Protein AF-A0A2S8BDA3-F1 (afdb_monomer_lite)

Structure (mmCIF, N/CA/C/O backbone):
data_AF-A0A2S8BDA3-F1
#
_entry.id   AF-A0A2S8BDA3-F1
#
loop_
_atom_site.group_PDB
_atom_site.id
_atom_site.type_symbol
_atom_site.label_atom_id
_atom_site.label_alt_id
_atom_site.label_comp_id
_atom_site.label_asym_id
_atom_site.label_entity_id
_atom_site.label_seq_id
_atom_site.pdbx_PDB_ins_code
_atom_site.Cartn_x
_atom_site.Cartn_y
_atom_site.Cartn_z
_atom_site.occupancy
_atom_site.B_iso_or_equiv
_atom_site.auth_seq_id
_atom_site.auth_comp_id
_atom_site.auth_asym_id
_atom_site.auth_atom_id
_atom_site.pdbx_PDB_model_num
ATOM 1 N N . MET A 1 1 ? -16.216 5.331 -3.697 1.00 60.62 1 MET A N 1
ATOM 2 C CA . MET A 1 1 ? -15.546 5.049 -2.410 1.00 60.62 1 MET A CA 1
ATOM 3 C C . MET A 1 1 ? -14.600 3.885 -2.632 1.00 60.62 1 MET A C 1
ATOM 5 O O . MET A 1 1 ? -14.952 3.011 -3.410 1.00 60.62 1 MET A O 1
ATOM 9 N N . ILE A 1 2 ? -13.400 3.903 -2.052 1.00 69.06 2 ILE A N 1
ATOM 10 C CA . ILE A 1 2 ? -12.473 2.766 -2.149 1.00 69.06 2 ILE A CA 1
ATOM 11 C C . ILE A 1 2 ? -12.979 1.695 -1.176 1.00 69.06 2 ILE A C 1
ATOM 13 O O . ILE A 1 2 ? -13.108 1.974 0.012 1.00 69.06 2 ILE A O 1
ATOM 17 N N . GLU A 1 3 ? -13.300 0.501 -1.671 1.00 82.12 3 GLU A N 1
ATOM 18 C CA . GLU A 1 3 ? -13.793 -0.630 -0.866 1.00 82.12 3 GLU A CA 1
ATOM 19 C C . GLU A 1 3 ? -12.632 -1.364 -0.177 1.00 82.12 3 GLU A C 1
ATOM 21 O O . GLU A 1 3 ? -12.368 -2.544 -0.417 1.00 82.12 3 GLU A O 1
ATOM 26 N N . ALA A 1 4 ? -11.873 -0.642 0.648 1.00 87.19 4 ALA A N 1
ATOM 27 C CA . ALA A 1 4 ? -10.763 -1.232 1.382 1.00 87.19 4 ALA A CA 1
ATOM 28 C C . ALA A 1 4 ? -11.283 -2.278 2.382 1.00 87.19 4 ALA A C 1
ATOM 30 O O . ALA A 1 4 ? -12.193 -2.008 3.160 1.00 87.19 4 ALA A O 1
ATOM 31 N N . LYS A 1 5 ? -10.683 -3.473 2.370 1.00 91.25 5 LYS A N 1
ATOM 32 C CA . LYS A 1 5 ? -10.976 -4.557 3.329 1.00 91.25 5 LYS A CA 1
ATOM 33 C C . LYS A 1 5 ? -9.981 -4.604 4.489 1.00 91.25 5 LYS A C 1
ATOM 35 O O . LYS A 1 5 ? -10.249 -5.216 5.520 1.00 91.25 5 LYS A O 1
ATOM 40 N N . ALA A 1 6 ? -8.817 -3.987 4.307 1.00 95.31 6 ALA A N 1
ATOM 41 C CA . ALA A 1 6 ? -7.729 -3.983 5.268 1.00 95.31 6 ALA A CA 1
ATOM 42 C C . ALA A 1 6 ? -6.995 -2.640 5.253 1.00 95.31 6 ALA A C 1
ATOM 44 O O . ALA A 1 6 ? -6.994 -1.939 4.240 1.00 95.31 6 ALA A O 1
ATOM 45 N N . ALA A 1 7 ? -6.351 -2.317 6.371 1.00 95.38 7 ALA A N 1
ATOM 46 C CA . ALA A 1 7 ? -5.468 -1.171 6.521 1.00 95.38 7 ALA A CA 1
ATOM 47 C C . ALA A 1 7 ? -4.109 -1.648 7.034 1.00 95.38 7 ALA A C 1
ATOM 49 O O . ALA A 1 7 ? -4.032 -2.265 8.096 1.00 95.38 7 ALA A O 1
ATOM 50 N N . LEU A 1 8 ? -3.049 -1.358 6.280 1.00 96.00 8 LEU A N 1
ATOM 51 C CA . LEU A 1 8 ? -1.676 -1.578 6.722 1.00 96.00 8 LEU A CA 1
ATOM 52 C C . LEU A 1 8 ? -1.191 -0.311 7.428 1.00 96.00 8 LEU A C 1
ATOM 54 O O . LEU A 1 8 ? -1.271 0.775 6.855 1.00 96.00 8 LEU A O 1
ATOM 58 N N . ILE A 1 9 ? -0.705 -0.445 8.659 1.00 97.12 9 ILE A N 1
ATOM 59 C CA . ILE A 1 9 ? -0.248 0.678 9.484 1.00 97.12 9 ILE A CA 1
ATOM 60 C C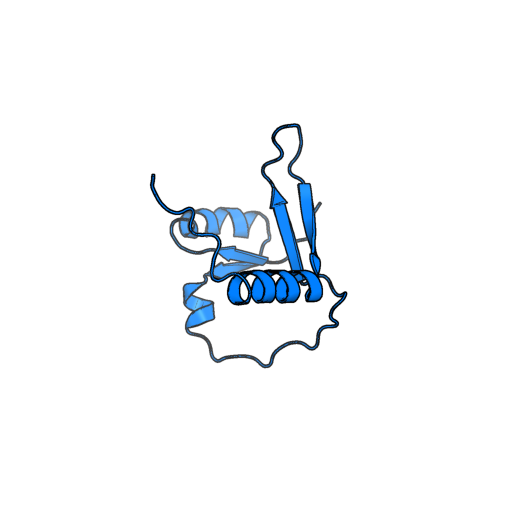 . ILE A 1 9 ? 1.108 0.378 10.130 1.00 97.12 9 ILE A C 1
ATOM 62 O O . ILE A 1 9 ? 1.446 -0.770 10.408 1.00 97.12 9 ILE A O 1
ATOM 66 N N . ALA A 1 10 ? 1.882 1.428 10.370 1.00 97.19 10 ALA A N 1
ATOM 67 C CA . ALA A 1 10 ? 3.165 1.400 11.067 1.00 97.19 10 ALA A CA 1
ATOM 68 C C . ALA A 1 10 ? 3.253 2.621 11.989 1.00 97.19 10 ALA A C 1
ATOM 70 O O . ALA A 1 10 ? 2.392 3.502 11.916 1.00 97.19 10 ALA A O 1
ATOM 71 N N . ASP A 1 11 ? 4.278 2.707 12.832 1.00 95.69 11 ASP A N 1
ATOM 72 C CA . ASP A 1 11 ? 4.482 3.882 13.679 1.00 95.69 11 ASP A CA 1
ATOM 73 C C . ASP A 1 11 ? 4.618 5.185 12.869 1.00 95.69 11 ASP A C 1
ATOM 75 O O . ASP A 1 11 ? 5.227 5.190 11.796 1.00 95.69 11 ASP A O 1
ATOM 79 N N . PRO A 1 12 ? 4.055 6.308 13.360 1.00 95.19 12 PRO A N 1
ATOM 80 C CA . PRO A 1 12 ? 3.326 6.475 14.629 1.00 95.19 12 PRO A CA 1
ATOM 81 C C . PRO A 1 12 ? 1.815 6.170 14.531 1.00 95.19 12 PRO A C 1
ATOM 83 O O . PRO A 1 12 ? 1.044 6.484 15.437 1.00 95.19 12 PRO A O 1
ATOM 86 N N . PHE A 1 13 ? 1.350 5.594 13.421 1.00 96.44 13 PHE A N 1
ATOM 87 C CA . PHE A 1 13 ? -0.071 5.383 13.131 1.00 96.44 13 PHE A CA 1
ATOM 88 C C . PHE A 1 13 ? -0.674 4.145 13.806 1.00 96.44 13 PHE A C 1
ATOM 90 O O . PHE A 1 13 ? -1.875 3.915 13.665 1.00 96.44 13 PHE A O 1
ATOM 97 N N . LEU A 1 14 ? 0.100 3.385 14.591 1.00 96.31 14 LEU A N 1
ATOM 98 C CA . LEU A 1 14 ? -0.423 2.284 15.412 1.00 96.31 14 LEU A CA 1
ATOM 99 C C . LEU A 1 14 ? -1.544 2.748 16.357 1.00 96.31 14 LEU A C 1
ATOM 101 O O . LEU A 1 14 ? -2.510 2.019 16.575 1.00 96.31 14 LEU A O 1
ATOM 105 N N . ALA A 1 15 ? -1.487 3.998 16.831 1.00 96.50 15 ALA A N 1
ATOM 106 C CA . ALA A 1 15 ? -2.529 4.599 17.666 1.00 96.50 15 ALA A CA 1
ATOM 107 C C . ALA A 1 15 ? -3.914 4.671 16.985 1.00 96.50 15 ALA A C 1
ATOM 109 O O . ALA A 1 15 ? -4.929 4.757 17.673 1.00 96.50 15 ALA A O 1
ATOM 110 N N . ALA A 1 16 ? -3.979 4.613 15.650 1.00 96.25 16 ALA A N 1
ATOM 111 C CA . ALA A 1 16 ? -5.233 4.616 14.896 1.00 96.25 16 ALA A CA 1
ATOM 112 C C . ALA A 1 16 ? -5.872 3.219 14.758 1.00 96.25 16 ALA A C 1
ATOM 114 O O . ALA A 1 16 ? -6.996 3.115 14.264 1.00 96.25 16 ALA A O 1
ATOM 115 N N . ALA A 1 17 ? -5.197 2.145 15.190 1.00 96.75 17 ALA A N 1
ATOM 116 C CA . ALA A 1 17 ? -5.686 0.773 15.045 1.00 96.75 17 ALA A CA 1
ATOM 117 C C . ALA A 1 17 ? -7.094 0.531 15.633 1.00 96.75 17 ALA A C 1
ATOM 119 O O . ALA A 1 17 ? -7.903 -0.101 14.944 1.00 96.75 17 ALA A O 1
ATOM 120 N N . PRO A 1 18 ? -7.444 1.034 16.840 1.00 97.38 18 PRO A N 1
ATOM 121 C CA . PRO A 1 18 ? -8.780 0.824 17.399 1.00 97.38 18 PRO A CA 1
ATOM 122 C C . PRO A 1 18 ? -9.871 1.441 16.519 1.00 97.38 18 PRO A C 1
ATOM 124 O O . PRO A 1 18 ? -10.819 0.754 16.150 1.00 97.38 18 PRO A O 1
ATOM 127 N N . LEU A 1 19 ? -9.676 2.690 16.080 1.00 96.50 19 LEU A N 1
ATOM 128 C CA . LEU A 1 19 ? -10.621 3.396 15.212 1.00 96.50 19 LEU A CA 1
ATOM 129 C C . LEU A 1 19 ? -10.804 2.680 13.866 1.00 96.50 19 LEU A C 1
ATOM 131 O O . LEU A 1 19 ? -11.923 2.511 13.397 1.00 96.50 19 LEU A O 1
ATOM 135 N N . LEU A 1 20 ? -9.715 2.235 13.235 1.00 95.44 20 LEU A N 1
ATOM 136 C CA . LEU A 1 20 ? -9.790 1.515 11.959 1.00 95.44 20 LEU A CA 1
ATOM 137 C C . LEU A 1 20 ? -10.529 0.174 12.100 1.00 95.44 20 LEU A C 1
ATOM 139 O O . LEU A 1 20 ? -11.279 -0.210 11.203 1.00 95.44 20 LEU A O 1
ATOM 143 N N . THR A 1 21 ? -10.360 -0.503 13.237 1.00 95.94 21 THR A N 1
ATOM 144 C CA . THR A 1 21 ? -11.079 -1.746 13.550 1.00 95.94 21 THR A CA 1
ATOM 145 C C . THR A 1 21 ? -12.572 -1.489 13.762 1.00 95.94 21 THR A C 1
ATOM 147 O O . THR A 1 21 ? -13.396 -2.224 13.224 1.00 95.94 21 THR A O 1
ATOM 150 N N . GLU A 1 22 ? -12.941 -0.421 14.479 1.00 96.75 22 GLU A N 1
ATOM 151 C CA . GLU A 1 22 ? -14.340 0.008 14.653 1.00 96.75 22 GLU A CA 1
ATOM 152 C C . GLU A 1 22 ? -15.014 0.371 13.322 1.00 96.75 22 GLU A C 1
ATOM 154 O O . GLU A 1 22 ? -16.198 0.100 13.128 1.00 96.75 22 GLU A O 1
ATOM 159 N N . LEU A 1 23 ? -14.248 0.912 12.369 1.00 93.81 23 LEU A N 1
ATOM 160 C CA . LEU A 1 23 ? -14.693 1.163 10.995 1.00 93.81 23 LEU A CA 1
ATOM 161 C C . LEU A 1 23 ? -14.817 -0.118 10.142 1.00 93.81 23 LEU A C 1
ATOM 163 O O . LEU A 1 23 ? -15.159 -0.035 8.963 1.00 93.81 23 LEU A O 1
ATOM 167 N N . GLY A 1 24 ? -14.553 -1.296 10.715 1.00 94.56 24 GLY A N 1
ATOM 168 C CA . GLY A 1 24 ? -14.711 -2.599 10.067 1.00 94.56 24 GLY A CA 1
ATOM 169 C C . GLY A 1 24 ? -13.534 -3.028 9.188 1.00 94.56 24 GLY A C 1
ATOM 170 O O . GLY A 1 24 ? -13.661 -3.989 8.429 1.00 94.56 24 GLY A O 1
ATOM 171 N N . LEU A 1 25 ? -12.390 -2.341 9.264 1.00 95.94 25 LEU A N 1
ATOM 172 C CA . LEU A 1 25 ? -11.193 -2.706 8.507 1.00 95.94 25 LEU A CA 1
ATOM 173 C C . LEU A 1 25 ? -10.383 -3.765 9.253 1.00 95.94 25 LEU A C 1
ATOM 175 O O . LEU A 1 25 ? -10.163 -3.675 10.460 1.00 95.94 25 LEU A O 1
ATOM 179 N N . ARG A 1 26 ? -9.832 -4.731 8.513 1.00 97.25 26 ARG A N 1
ATOM 180 C CA . ARG A 1 26 ? -8.778 -5.599 9.045 1.00 97.25 26 ARG A CA 1
ATOM 181 C C . ARG A 1 26 ? -7.484 -4.799 9.191 1.00 97.25 26 ARG A C 1
ATOM 183 O O . ARG A 1 26 ? -6.844 -4.476 8.192 1.00 97.25 26 ARG A O 1
ATOM 190 N N . VAL A 1 27 ? -7.080 -4.499 10.418 1.00 97.25 27 VAL A N 1
ATOM 191 C CA . VAL A 1 27 ? -5.836 -3.766 10.682 1.00 97.25 27 VAL A CA 1
ATOM 192 C C . VAL A 1 27 ? -4.641 -4.720 10.690 1.00 97.25 27 VAL A C 1
ATOM 194 O O . VAL A 1 27 ? -4.667 -5.756 11.352 1.00 97.25 27 VAL A O 1
ATOM 197 N N . LEU A 1 28 ? -3.596 -4.374 9.940 1.00 96.94 28 LEU A N 1
ATOM 198 C CA . LEU A 1 28 ? -2.356 -5.136 9.816 1.00 96.94 28 LEU A CA 1
ATOM 199 C C . LEU A 1 28 ? -1.173 -4.230 10.167 1.00 96.94 28 LEU A C 1
ATOM 201 O O . LEU A 1 28 ? -0.932 -3.232 9.489 1.00 96.94 28 LEU A O 1
ATOM 205 N N . ALA A 1 29 ? -0.429 -4.575 11.216 1.00 96.12 29 ALA A N 1
ATOM 206 C CA . ALA A 1 29 ? 0.801 -3.867 11.549 1.00 96.12 29 ALA A CA 1
ATOM 207 C C . ALA A 1 29 ? 1.932 -4.327 10.619 1.00 96.12 29 ALA A C 1
ATOM 209 O O . ALA A 1 29 ? 2.157 -5.530 10.465 1.00 96.12 29 ALA A O 1
ATOM 210 N N . VAL A 1 30 ? 2.646 -3.380 10.009 1.00 96.38 30 VAL A N 1
ATOM 211 C CA . VAL A 1 30 ? 3.739 -3.675 9.065 1.00 96.38 30 VAL A CA 1
ATOM 212 C C . VAL A 1 30 ? 4.830 -4.524 9.721 1.00 96.38 30 VAL A C 1
ATOM 214 O O . VAL A 1 30 ? 5.322 -5.459 9.099 1.00 96.38 30 VAL A O 1
ATOM 217 N N . GLU A 1 31 ? 5.150 -4.270 10.990 1.00 94.94 31 GLU A N 1
ATOM 218 C CA . GLU A 1 31 ? 6.134 -5.054 11.750 1.00 94.94 31 GLU A CA 1
ATOM 219 C C . GLU A 1 31 ? 5.793 -6.553 11.818 1.00 94.94 31 GLU A C 1
ATOM 221 O O . GLU A 1 31 ? 6.679 -7.394 11.686 1.00 94.94 31 GLU A O 1
ATOM 226 N N . HIS A 1 32 ? 4.507 -6.899 11.946 1.00 94.12 32 HIS A N 1
ATOM 227 C CA . HIS A 1 32 ? 4.053 -8.289 11.974 1.00 94.12 32 HIS A CA 1
ATOM 228 C C . HIS A 1 32 ? 4.085 -8.936 10.588 1.00 94.12 32 HIS A C 1
ATOM 230 O O . HIS A 1 32 ? 4.286 -10.139 10.479 1.00 94.12 32 HIS A O 1
ATOM 236 N N . LEU A 1 33 ? 3.885 -8.155 9.522 1.00 93.56 33 LEU A N 1
ATOM 237 C CA . LEU A 1 33 ? 3.989 -8.664 8.152 1.00 93.56 33 LEU A CA 1
ATOM 238 C C . LEU A 1 33 ? 5.444 -8.946 7.771 1.00 93.56 33 LEU A C 1
ATOM 240 O O . LEU A 1 33 ? 5.713 -9.920 7.080 1.00 93.56 33 LEU A O 1
ATOM 244 N N . LEU A 1 34 ? 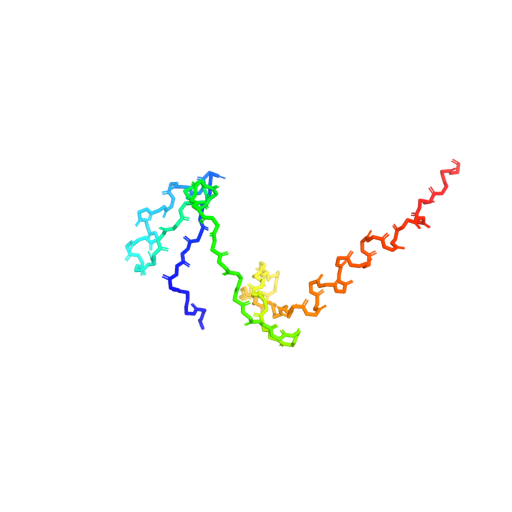6.375 -8.113 8.237 1.00 93.81 34 LEU A N 1
ATOM 245 C CA . LEU A 1 34 ? 7.805 -8.274 7.969 1.00 93.81 34 LEU A CA 1
ATOM 246 C C . LEU A 1 34 ? 8.440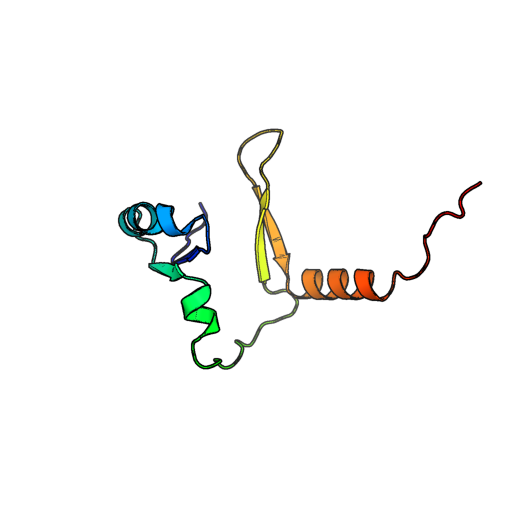 -9.439 8.742 1.00 93.81 34 LEU A C 1
ATOM 248 O O . LEU A 1 34 ? 9.479 -9.937 8.320 1.00 93.81 34 LEU A O 1
ATOM 252 N N . SER A 1 35 ? 7.849 -9.853 9.866 1.00 95.50 35 SER A N 1
ATOM 253 C CA . SER A 1 35 ? 8.315 -10.998 10.659 1.00 95.50 35 SER A CA 1
ATOM 254 C C . SER A 1 35 ? 7.649 -12.325 10.290 1.00 95.50 35 SER A C 1
ATOM 256 O O . SER A 1 35 ? 8.053 -13.367 10.806 1.00 95.50 35 SER A O 1
ATOM 258 N N . ALA A 1 36 ? 6.640 -12.300 9.417 1.00 94.00 36 ALA A N 1
ATOM 259 C CA . ALA A 1 36 ? 5.979 -13.496 8.921 1.00 94.00 36 ALA A CA 1
ATOM 260 C C . ALA A 1 36 ? 6.818 -14.203 7.846 1.00 94.00 36 ALA A C 1
ATOM 262 O O . ALA A 1 36 ? 7.647 -13.588 7.171 1.00 94.00 36 ALA A O 1
ATOM 263 N N . ASP A 1 37 ? 6.558 -15.497 7.656 1.00 95.81 37 ASP A N 1
ATOM 264 C CA . ASP A 1 37 ? 7.147 -16.244 6.549 1.00 95.81 37 ASP A CA 1
ATOM 265 C C . ASP A 1 37 ? 6.705 -15.642 5.199 1.00 95.81 37 ASP A C 1
ATOM 267 O O . ASP A 1 37 ? 5.521 -15.318 5.028 1.00 95.81 37 ASP A O 1
ATOM 271 N N . PRO A 1 38 ? 7.622 -15.488 4.224 1.00 91.88 38 PRO A N 1
ATOM 272 C CA . PRO A 1 38 ? 7.272 -15.014 2.893 1.00 91.88 38 PRO A CA 1
ATOM 273 C C . PRO A 1 38 ? 6.207 -15.892 2.231 1.00 91.88 38 PRO A C 1
ATOM 275 O O . PRO A 1 38 ? 6.237 -17.117 2.331 1.00 91.88 38 PRO A O 1
ATOM 278 N N . THR A 1 39 ? 5.291 -15.254 1.505 1.00 92.50 39 THR A N 1
ATOM 279 C CA . THR A 1 39 ? 4.302 -15.939 0.663 1.00 92.50 39 THR A CA 1
ATOM 280 C C . THR A 1 39 ? 4.738 -15.918 -0.795 1.00 92.50 39 THR A C 1
ATOM 282 O O . THR A 1 39 ? 5.482 -15.028 -1.213 1.00 92.50 39 THR A O 1
ATOM 285 N N . ASP A 1 40 ? 4.217 -16.857 -1.582 1.00 94.69 40 ASP A N 1
ATOM 286 C CA . ASP A 1 40 ? 4.383 -16.816 -3.030 1.00 94.69 40 ASP A CA 1
ATOM 287 C C . ASP A 1 40 ? 3.746 -15.542 -3.611 1.00 94.69 40 ASP A C 1
ATOM 289 O O . ASP A 1 40 ? 2.661 -15.134 -3.170 1.00 94.69 40 ASP A O 1
ATOM 293 N N . PRO A 1 41 ? 4.404 -14.892 -4.588 1.00 90.94 41 PRO A N 1
ATOM 294 C CA . PRO A 1 41 ? 3.846 -13.733 -5.262 1.00 90.94 41 PRO A CA 1
ATOM 295 C C . PRO A 1 41 ? 2.580 -14.118 -6.030 1.00 90.94 41 PRO A C 1
ATOM 297 O O . PRO A 1 41 ? 2.472 -15.202 -6.602 1.00 90.94 41 PRO A O 1
ATOM 300 N N . VAL A 1 42 ? 1.623 -13.194 -6.068 1.00 92.06 42 VAL A N 1
ATOM 301 C CA . VAL A 1 42 ? 0.421 -13.344 -6.891 1.00 92.06 42 VAL A CA 1
ATOM 302 C C . VAL A 1 42 ? 0.774 -13.012 -8.339 1.00 92.06 42 VAL A C 1
ATOM 304 O O . VAL A 1 42 ? 1.424 -11.998 -8.599 1.00 92.06 42 VAL A O 1
ATOM 307 N N . ASP A 1 43 ? 0.338 -13.857 -9.271 1.00 94.75 43 ASP A N 1
ATOM 308 C CA . ASP A 1 43 ? 0.499 -13.603 -10.703 1.00 94.75 43 ASP A CA 1
ATOM 309 C C . ASP A 1 43 ? -0.307 -12.363 -11.123 1.00 94.75 43 ASP A C 1
ATOM 311 O O . ASP A 1 43 ? -1.483 -12.229 -10.773 1.00 94.75 43 ASP A O 1
ATOM 315 N N . THR A 1 44 ? 0.341 -11.436 -11.829 1.00 95.44 44 THR A N 1
ATOM 316 C CA . THR A 1 44 ? -0.228 -10.137 -12.225 1.00 95.44 44 THR A CA 1
ATOM 317 C C . THR A 1 44 ? 0.241 -9.758 -13.624 1.00 95.44 44 THR A C 1
ATOM 319 O O . THR A 1 44 ? 1.402 -9.949 -13.984 1.00 95.44 44 THR A O 1
ATOM 322 N N . GLY A 1 45 ? -0.665 -9.202 -14.426 1.00 97.44 45 GLY A N 1
ATOM 323 C CA . GLY A 1 45 ? -0.354 -8.633 -15.730 1.00 97.44 45 GLY A CA 1
ATOM 324 C C . GLY A 1 45 ? 0.233 -7.225 -15.623 1.00 97.44 45 GLY A C 1
ATOM 325 O O . GLY A 1 45 ? -0.043 -6.470 -14.694 1.00 97.44 45 GLY A O 1
ATOM 326 N N . GLU A 1 46 ? 1.009 -6.814 -16.625 1.00 97.50 46 GLU A N 1
ATOM 327 C CA . GLU A 1 46 ? 1.626 -5.479 -16.648 1.00 97.50 46 GLU A CA 1
ATOM 328 C C . GLU A 1 46 ? 0.614 -4.320 -16.618 1.00 97.50 46 GLU A C 1
ATOM 330 O O . GLU A 1 46 ? 0.890 -3.253 -16.065 1.00 97.50 46 GLU A O 1
ATOM 335 N N . ASP A 1 47 ? -0.550 -4.521 -17.233 1.00 97.88 47 ASP A N 1
ATOM 336 C CA . ASP A 1 47 ? -1.627 -3.532 -17.308 1.00 97.88 47 ASP A CA 1
ATOM 337 C C . ASP A 1 47 ? -2.617 -3.637 -16.138 1.00 97.88 47 ASP A C 1
ATOM 339 O O . ASP A 1 47 ? -3.521 -2.803 -16.018 1.00 97.88 47 ASP A O 1
ATOM 343 N N . ASP A 1 48 ? -2.417 -4.607 -15.240 1.00 97.38 48 ASP A N 1
ATOM 344 C CA . ASP A 1 48 ? -3.194 -4.704 -14.013 1.00 97.38 48 ASP A CA 1
ATOM 345 C C . ASP A 1 48 ? -2.853 -3.547 -13.072 1.00 97.38 48 ASP A C 1
ATOM 347 O O . ASP A 1 48 ? -1.747 -2.992 -13.046 1.00 97.38 48 ASP A O 1
ATOM 351 N N . LEU A 1 49 ? -3.847 -3.161 -12.278 1.00 95.44 49 LEU A N 1
ATOM 352 C CA . LEU A 1 49 ? -3.713 -2.102 -11.292 1.00 95.44 49 LEU A CA 1
ATOM 353 C C . LEU A 1 49 ? -2.814 -2.569 -10.141 1.00 95.44 49 LEU A C 1
ATOM 355 O O . LEU A 1 49 ? -3.217 -3.424 -9.359 1.00 95.44 49 LEU A O 1
ATOM 359 N N . ALA A 1 50 ? -1.648 -1.940 -9.993 1.00 95.81 50 ALA A N 1
ATOM 360 C CA . ALA A 1 50 ? -0.740 -2.201 -8.880 1.00 95.81 50 ALA A CA 1
ATOM 361 C C . ALA A 1 50 ? -1.139 -1.399 -7.635 1.00 95.81 50 ALA A C 1
ATOM 363 O O . ALA A 1 50 ? -1.124 -1.910 -6.517 1.00 95.81 50 ALA A O 1
ATOM 364 N N . LEU A 1 51 ? -1.491 -0.119 -7.816 1.00 94.12 51 LEU A N 1
ATOM 365 C CA . LEU A 1 51 ? -1.813 0.775 -6.706 1.00 94.12 51 LEU A CA 1
ATOM 366 C C . LEU A 1 51 ? -2.759 1.920 -7.090 1.00 94.12 51 LEU A C 1
ATOM 368 O O . LEU A 1 51 ? -2.791 2.410 -8.221 1.00 94.12 51 LEU A O 1
ATOM 372 N N . LEU A 1 52 ? -3.530 2.359 -6.093 1.00 93.62 52 LEU A N 1
ATOM 373 C CA . LEU A 1 52 ? -4.347 3.570 -6.125 1.00 93.62 52 LEU A CA 1
ATOM 374 C C . LEU A 1 52 ? -3.726 4.607 -5.194 1.00 93.62 52 LEU A C 1
ATOM 376 O O . LEU A 1 52 ? -3.989 4.609 -3.992 1.00 93.62 52 LEU A O 1
ATOM 380 N N . GLN A 1 53 ? -2.901 5.495 -5.740 1.00 92.69 53 GLN A N 1
ATOM 381 C CA . GLN A 1 53 ? -2.224 6.501 -4.931 1.00 92.69 53 GLN A CA 1
ATOM 382 C C . GLN A 1 53 ? -3.152 7.683 -4.661 1.00 92.69 53 GLN A C 1
ATOM 384 O O . GLN A 1 53 ? -3.557 8.399 -5.580 1.00 92.69 53 GLN A O 1
ATOM 389 N N . LEU A 1 54 ? -3.490 7.897 -3.392 1.00 89.75 54 LEU A N 1
ATOM 390 C CA . LEU A 1 54 ? -4.268 9.058 -2.984 1.00 89.75 54 LEU A CA 1
ATOM 391 C C . LEU A 1 54 ? -3.415 10.322 -3.051 1.00 89.75 54 LEU A C 1
ATOM 393 O O . LEU A 1 54 ? -2.265 10.355 -2.620 1.00 89.75 54 LEU A O 1
ATOM 397 N N . THR A 1 55 ? -4.016 11.383 -3.571 1.00 88.31 55 THR A N 1
ATOM 398 C CA . THR A 1 55 ? -3.442 12.728 -3.587 1.00 88.31 55 THR A CA 1
ATOM 399 C C . THR A 1 55 ? -4.296 13.641 -2.720 1.00 88.31 55 THR A C 1
ATOM 401 O O . THR A 1 55 ? -5.520 13.499 -2.694 1.00 88.31 55 THR A O 1
ATOM 404 N N . SER A 1 56 ? -3.660 14.581 -2.014 1.00 82.06 56 SER A N 1
ATOM 405 C CA . SER A 1 56 ? -4.352 15.519 -1.117 1.00 82.06 56 SER A CA 1
ATOM 406 C C . SER A 1 56 ? -5.398 16.371 -1.837 1.00 82.06 56 SER A C 1
ATOM 408 O O . SER A 1 56 ? -6.364 16.785 -1.212 1.00 82.06 56 SER A O 1
ATOM 410 N N . GLY A 1 57 ? -5.231 16.582 -3.149 1.00 68.25 57 GLY A N 1
ATOM 411 C CA . GLY A 1 57 ? -6.171 17.323 -3.983 1.00 68.25 57 GLY A CA 1
ATOM 412 C C . GLY A 1 57 ? -6.258 18.790 -3.564 1.00 68.25 57 GLY A C 1
ATOM 413 O O . GLY A 1 57 ? -7.185 19.187 -2.875 1.00 68.25 57 GLY A O 1
ATOM 414 N N . SER A 1 58 ? -5.336 19.638 -4.029 1.00 70.94 58 SER A N 1
ATOM 415 C CA . SER A 1 58 ? -5.325 21.075 -3.689 1.00 70.94 58 SER A CA 1
ATOM 416 C C . SER A 1 58 ? -6.568 21.858 -4.148 1.00 70.94 58 SER A C 1
ATOM 418 O O . SER A 1 58 ? -6.752 23.004 -3.750 1.00 70.94 58 SER A O 1
ATOM 420 N N . THR A 1 59 ? -7.422 21.259 -4.984 1.00 73.75 59 THR A N 1
ATOM 421 C CA . THR A 1 59 ? -8.586 21.894 -5.624 1.00 73.75 59 THR A CA 1
ATOM 422 C C . THR A 1 59 ? -9.918 21.192 -5.333 1.00 73.75 59 THR A C 1
ATOM 424 O O . THR A 1 59 ? -10.919 21.500 -5.978 1.00 73.75 59 THR A O 1
ATOM 427 N N . GLY A 1 60 ? -9.973 20.244 -4.388 1.00 75.62 60 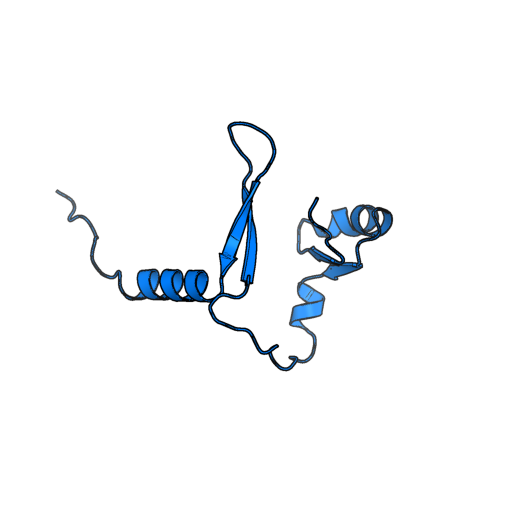GLY A N 1
ATOM 428 C CA . GLY A 1 60 ? -11.221 19.551 -4.056 1.00 75.62 60 GLY A CA 1
ATOM 429 C C . GLY A 1 60 ? -11.026 18.239 -3.301 1.00 75.62 60 GLY A C 1
ATOM 430 O O . GLY A 1 60 ? -10.071 18.077 -2.553 1.00 75.62 60 GLY A O 1
ATOM 431 N N . ALA A 1 61 ? -11.946 17.291 -3.490 1.00 78.25 61 ALA A N 1
ATOM 432 C CA . ALA A 1 61 ? -11.867 15.988 -2.835 1.00 78.25 61 ALA A CA 1
ATOM 433 C C . ALA A 1 61 ? -10.595 15.210 -3.249 1.00 78.25 61 ALA A C 1
ATOM 435 O O . ALA A 1 61 ? -10.202 15.283 -4.423 1.00 78.25 61 ALA A O 1
ATOM 436 N N . PRO A 1 62 ? -9.988 14.427 -2.332 1.00 82.06 62 PRO A N 1
ATOM 437 C CA . PRO A 1 62 ? -8.863 13.553 -2.645 1.00 82.06 62 PRO A CA 1
ATOM 438 C C . PRO A 1 62 ? -9.147 12.657 -3.851 1.00 82.06 62 PRO A C 1
ATOM 440 O O . PRO A 1 62 ? -10.228 12.075 -3.975 1.00 82.06 62 PRO A O 1
ATOM 443 N N . LYS A 1 63 ? -8.162 12.528 -4.743 1.00 86.56 63 LYS A N 1
ATOM 444 C CA . LYS A 1 63 ? -8.260 11.693 -5.949 1.00 86.56 63 LYS A CA 1
ATOM 445 C C . LYS A 1 63 ? -7.300 10.519 -5.852 1.00 86.56 63 LYS A C 1
ATOM 447 O O . LYS A 1 63 ? -6.155 10.697 -5.437 1.00 86.56 63 LYS A O 1
ATOM 452 N N . ALA A 1 64 ? -7.766 9.349 -6.282 1.00 89.88 64 ALA A N 1
ATOM 453 C CA . ALA A 1 64 ? -6.953 8.150 -6.420 1.00 89.88 64 ALA A CA 1
ATOM 454 C C . ALA A 1 64 ? -6.379 8.064 -7.840 1.00 89.88 64 ALA A C 1
ATOM 456 O O . ALA A 1 64 ? -7.125 7.910 -8.809 1.00 89.88 64 ALA A O 1
ATOM 457 N N . VA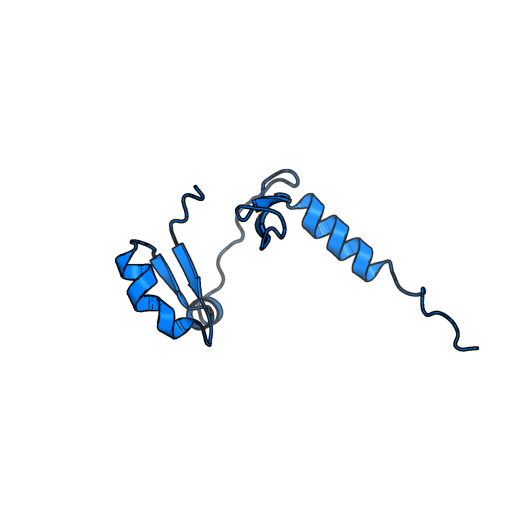L A 1 65 ? -5.059 8.168 -7.961 1.00 93.31 65 VAL A N 1
ATOM 458 C CA . VAL A 1 65 ? -4.335 7.958 -9.217 1.00 93.31 65 VAL A CA 1
ATOM 459 C C . VAL A 1 65 ? -4.159 6.457 -9.425 1.00 93.31 65 VAL A C 1
ATOM 461 O O . VAL A 1 65 ? -3.652 5.768 -8.543 1.00 93.31 65 VAL A O 1
ATOM 464 N N . ARG A 1 66 ? -4.588 5.951 -10.585 1.00 95.25 66 ARG A N 1
ATOM 465 C CA . ARG A 1 66 ? -4.376 4.556 -10.989 1.00 95.25 66 ARG A CA 1
ATOM 466 C C . ARG A 1 66 ? -2.961 4.391 -11.513 1.00 95.25 66 ARG A C 1
ATOM 468 O O . ARG A 1 66 ? -2.578 5.111 -12.430 1.00 95.25 66 ARG A O 1
ATOM 475 N N . ILE A 1 67 ? -2.222 3.453 -10.941 1.00 97.19 67 ILE A N 1
ATOM 476 C CA . ILE A 1 67 ? -0.850 3.139 -11.330 1.00 97.19 67 ILE A CA 1
ATOM 477 C C . ILE A 1 67 ? -0.786 1.630 -11.565 1.00 97.19 67 ILE A C 1
ATOM 479 O O . ILE A 1 67 ? -1.110 0.845 -10.671 1.00 97.19 67 ILE A O 1
ATOM 483 N N . THR A 1 68 ? -0.428 1.231 -12.785 1.00 98.12 68 THR A N 1
ATOM 484 C CA . THR A 1 68 ? -0.289 -0.181 -13.173 1.00 98.12 68 THR A CA 1
ATOM 485 C C . THR A 1 68 ? 1.100 -0.722 -12.850 1.00 98.12 68 THR A C 1
ATOM 487 O O . THR A 1 68 ? 2.024 0.049 -12.572 1.00 98.12 68 THR A O 1
ATOM 490 N N . HIS A 1 69 ? 1.279 -2.042 -12.932 1.00 97.25 69 HIS A N 1
ATOM 491 C CA . HIS A 1 69 ? 2.600 -2.666 -12.797 1.00 97.25 69 HIS A CA 1
ATOM 492 C C . HIS A 1 69 ? 3.602 -2.105 -13.821 1.00 97.25 69 HIS A C 1
ATOM 494 O O . HIS A 1 69 ? 4.715 -1.731 -13.445 1.00 97.25 69 HIS A O 1
ATOM 500 N N . ARG A 1 70 ? 3.186 -1.916 -15.084 1.00 97.75 70 ARG A N 1
ATOM 501 C CA . ARG A 1 70 ? 4.005 -1.279 -16.130 1.00 97.75 70 ARG A CA 1
ATOM 502 C C . ARG A 1 70 ? 4.463 0.121 -15.735 1.00 97.75 70 ARG A C 1
ATOM 504 O O . ARG A 1 70 ? 5.610 0.480 -15.984 1.00 97.75 70 ARG A O 1
ATOM 511 N N . ASN A 1 71 ? 3.589 0.924 -15.119 1.00 97.81 71 ASN A N 1
ATOM 512 C CA . ASN A 1 71 ? 3.961 2.269 -14.676 1.00 97.81 71 ASN A CA 1
ATOM 513 C C . ASN A 1 71 ? 5.048 2.233 -13.594 1.00 97.81 71 ASN A C 1
ATOM 515 O O . ASN A 1 71 ? 5.966 3.050 -13.637 1.00 97.81 71 ASN A O 1
ATOM 519 N N . VAL A 1 72 ? 4.955 1.295 -12.644 1.00 96.12 72 VAL A N 1
ATOM 520 C CA . VAL A 1 72 ? 5.953 1.133 -11.576 1.00 96.12 72 VAL A CA 1
ATOM 521 C C . VAL A 1 72 ? 7.313 0.757 -12.161 1.00 96.12 72 VAL A C 1
ATOM 523 O O . VAL A 1 72 ? 8.309 1.400 -11.827 1.00 96.12 72 VAL A O 1
ATOM 526 N N . VAL A 1 73 ? 7.349 -0.229 -13.062 1.00 95.38 73 VAL A N 1
ATOM 527 C CA . VAL A 1 73 ? 8.588 -0.682 -13.713 1.00 95.38 73 VAL A CA 1
ATOM 528 C C . VAL A 1 73 ? 9.215 0.443 -14.534 1.00 95.38 73 VAL A C 1
ATOM 530 O O . VAL A 1 73 ? 10.375 0.775 -14.305 1.00 95.38 73 VAL A O 1
ATOM 533 N N . ALA A 1 74 ? 8.441 1.109 -15.396 1.00 96.12 74 ALA A N 1
ATOM 534 C CA . ALA A 1 74 ? 8.942 2.214 -16.215 1.00 96.12 74 ALA A CA 1
ATOM 535 C C . ALA A 1 74 ? 9.517 3.366 -15.366 1.00 96.12 74 ALA A C 1
ATOM 537 O O . ALA A 1 74 ? 10.540 3.956 -15.715 1.00 96.12 74 ALA A O 1
ATOM 538 N N . ASN A 1 75 ? 8.888 3.681 -14.226 1.00 94.56 75 ASN A N 1
ATOM 539 C CA . ASN A 1 75 ? 9.403 4.688 -13.299 1.00 94.56 75 ASN A CA 1
ATOM 540 C C . ASN A 1 75 ? 10.712 4.244 -12.624 1.00 94.56 75 ASN A C 1
ATOM 542 O O . ASN A 1 75 ? 11.639 5.044 -12.512 1.00 94.56 75 ASN A O 1
ATOM 546 N N . ALA A 1 76 ? 10.806 2.984 -12.190 1.00 93.44 76 ALA A N 1
ATOM 547 C CA . ALA A 1 76 ? 12.030 2.446 -11.601 1.00 93.44 76 ALA A CA 1
ATOM 548 C C . ALA A 1 76 ? 13.187 2.445 -12.614 1.00 93.44 76 ALA A C 1
ATOM 550 O O . ALA A 1 76 ? 14.283 2.900 -12.296 1.00 93.44 76 ALA A O 1
ATOM 551 N N . GLU A 1 77 ? 12.936 2.018 -13.853 1.00 94.88 77 GLU A N 1
ATOM 552 C CA . GLU A 1 77 ? 13.918 2.061 -14.942 1.00 94.88 77 GLU A CA 1
ATOM 553 C C . GLU A 1 77 ? 14.425 3.483 -15.194 1.00 94.88 77 GLU A C 1
ATOM 555 O O . GLU A 1 77 ? 15.634 3.699 -15.260 1.00 94.88 77 GLU A O 1
ATOM 560 N N . ALA A 1 78 ? 13.528 4.472 -15.253 1.00 93.06 78 ALA A N 1
ATOM 561 C CA . ALA A 1 78 ? 13.912 5.870 -15.430 1.00 93.06 78 ALA A CA 1
ATOM 562 C C . ALA A 1 78 ? 14.833 6.381 -14.304 1.00 93.06 78 ALA A C 1
ATOM 564 O O . ALA A 1 78 ? 15.745 7.161 -14.572 1.00 93.06 78 ALA A O 1
ATOM 565 N N . MET A 1 79 ? 14.643 5.919 -13.062 1.00 89.81 79 MET A N 1
ATOM 566 C CA . MET A 1 79 ? 15.517 6.263 -11.931 1.00 89.81 79 MET A CA 1
ATOM 567 C C . MET A 1 79 ? 16.917 5.642 -12.050 1.00 89.81 79 MET A C 1
ATOM 569 O O . MET A 1 79 ? 17.890 6.268 -11.634 1.00 89.81 79 MET A O 1
ATOM 573 N N . PHE A 1 80 ? 17.043 4.446 -12.632 1.00 83.94 80 PHE A N 1
ATOM 574 C CA . PHE A 1 80 ? 18.341 3.796 -12.858 1.00 83.94 80 PHE A CA 1
ATOM 575 C C . PHE A 1 80 ? 19.068 4.320 -14.104 1.00 83.94 80 PHE A C 1
ATOM 577 O O . PHE A 1 80 ? 20.294 4.408 -14.112 1.00 83.94 80 PHE A O 1
ATOM 584 N N . VAL A 1 81 ? 18.321 4.681 -15.152 1.00 74.25 81 VAL A N 1
ATOM 585 C CA . VAL A 1 81 ? 18.851 5.177 -16.436 1.00 74.25 81 VAL A CA 1
ATOM 586 C C . VAL A 1 81 ? 19.177 6.673 -16.394 1.00 74.25 81 VAL A C 1
ATOM 588 O O . VAL A 1 81 ? 19.840 7.176 -17.297 1.00 74.25 81 VAL A O 1
ATOM 591 N N . ALA A 1 82 ? 18.809 7.384 -15.326 1.00 60.22 82 ALA A N 1
ATOM 592 C CA . ALA A 1 82 ? 19.190 8.776 -15.113 1.00 60.22 82 ALA A CA 1
ATOM 593 C C . ALA A 1 82 ? 20.437 8.969 -14.211 1.00 60.22 82 ALA A C 1
ATOM 595 O O . ALA A 1 82 ? 20.334 9.638 -13.180 1.00 60.22 82 ALA A O 1
ATOM 596 N N . PRO A 1 83 ? 21.654 8.502 -14.561 1.00 51.91 83 PRO A N 1
ATOM 597 C CA . PRO A 1 83 ? 22.860 9.204 -14.160 1.00 51.91 83 PRO A CA 1
ATOM 598 C C . PRO A 1 83 ? 23.150 10.332 -15.172 1.00 51.91 83 PRO A C 1
ATOM 600 O O . PRO A 1 83 ? 23.155 10.105 -16.377 1.00 51.91 83 PRO A O 1
ATOM 603 N N . ALA A 1 84 ? 23.458 11.531 -14.660 1.00 57.81 84 ALA A N 1
ATOM 604 C CA . ALA A 1 84 ? 24.011 12.700 -15.373 1.00 57.81 84 ALA A CA 1
ATOM 605 C C . ALA A 1 84 ? 23.059 13.809 -15.876 1.00 57.81 84 ALA A C 1
ATOM 607 O O . ALA A 1 84 ? 23.190 14.295 -16.996 1.00 57.81 84 ALA A O 1
ATOM 608 N N . THR A 1 85 ? 22.234 14.374 -14.991 1.00 58.66 85 THR A N 1
ATOM 609 C CA . THR A 1 85 ? 21.959 15.828 -15.054 1.00 58.66 85 THR A CA 1
ATOM 610 C C . THR A 1 85 ? 22.358 16.512 -13.749 1.00 58.66 85 THR A C 1
ATOM 612 O O . THR A 1 85 ? 21.560 17.192 -13.110 1.00 58.66 85 THR A O 1
ATOM 615 N N . THR A 1 86 ? 23.605 16.324 -13.314 1.00 56.94 86 THR A N 1
ATOM 616 C CA . THR A 1 86 ? 24.223 17.266 -12.376 1.00 56.94 86 THR A CA 1
ATOM 617 C C . THR A 1 86 ? 24.584 18.518 -13.165 1.00 56.94 86 THR A C 1
ATOM 619 O O . THR A 1 86 ? 25.502 18.493 -13.985 1.00 56.94 86 THR A O 1
ATOM 622 N N . SER A 1 87 ? 23.855 19.608 -12.943 1.00 59.81 87 SER A N 1
ATOM 623 C CA . SER A 1 87 ? 24.286 20.943 -13.351 1.00 59.81 87 SER A CA 1
ATOM 624 C C . SER A 1 87 ? 25.679 21.218 -12.780 1.00 59.81 87 SER A C 1
ATOM 626 O O . SER A 1 87 ? 25.879 21.126 -11.568 1.00 59.81 87 SER A O 1
ATOM 628 N N . THR A 1 88 ? 26.640 21.539 -13.640 1.00 50.12 88 THR A N 1
ATOM 629 C CA . THR A 1 88 ? 27.962 22.027 -13.235 1.00 50.12 88 THR A CA 1
ATOM 630 C C . THR A 1 88 ? 27.783 23.340 -12.454 1.00 50.12 88 THR A C 1
ATOM 632 O O . TH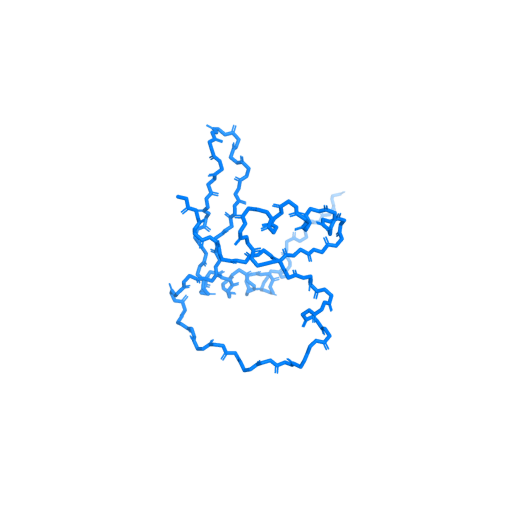R A 1 88 ? 27.096 24.228 -12.964 1.00 50.12 88 THR A O 1
ATOM 635 N N . PRO A 1 89 ? 28.340 23.499 -11.236 1.00 60.66 89 PRO A N 1
ATOM 636 C CA . PRO A 1 89 ? 28.310 24.788 -10.557 1.00 60.66 89 PRO A CA 1
ATOM 637 C C . PRO A 1 89 ? 29.196 25.776 -11.328 1.00 60.66 89 PRO A C 1
ATOM 639 O O . PRO A 1 89 ? 30.301 25.416 -11.735 1.00 60.66 89 PRO A O 1
ATOM 642 N N . THR A 1 90 ? 28.670 26.980 -11.570 1.00 60.44 90 THR A N 1
ATOM 643 C CA . THR A 1 90 ? 29.394 28.119 -12.167 1.00 60.44 90 THR A CA 1
ATOM 644 C C . THR A 1 90 ? 30.363 28.729 -11.166 1.00 60.44 90 THR A C 1
ATOM 646 O O . THR A 1 90 ? 29.987 28.798 -9.973 1.00 60.44 90 THR A O 1
#

Foldseek 3Di:
DPPAQADEDEPPCPVCVVVCVVVNHHYHYPVVVVPDDDDDDDDDDQQDFPFFDWDPCPPDDIGTDTAGNVNVVVVVVVVVPDDDPPDDDD

Secondary structure (DSSP, 8-state):
----SEEEE-TTGGGGHHHHHHTT-EEEEHHHHHTSPPPPPPP--TTSEEEEEEE--TTSS-EEEEEEHHHHHHHHHHHHH-----PPP-

Radius of gyration: 18.25 Å; chains: 1; bounding box: 45×45×35 Å

Sequence (90 aa):
MIEAKAALIADPFLAAAPLLTELGLRVLAVEHLLSADPTDPVDTGEDDLALLQLTSGSTGAPKAVRITHRNVVANAEAMFVAPATTSTPT

pLDDT: mean 88.45, std 12.8, range [50.12, 98.12]

InterPro domains:
  IPR000873 AMP-dependent synthetase/ligase domain [PF00501] (30-80)
  IPR020845 AMP-binding, conserved site [PS00455] (52-63)
  IPR042099 ANL, N-terminal domain [G3DSA:3.40.50.12780] (2-89)

Organism: NCBI:txid1858794